Protein 5H0M (pdb70)

B-factor: mean 23.04, std 10.9, range [11.7, 63.94]

InterPro domains:
  IPR002711 HNH endonuclease [PF01844] (76-124)
  IPR003615 HNH nuclease [SM00507] (63-119)
  IPR003615 HNH nuclease [cd00085] (62-122)

Organism: NCBI:txid447909

Radius of gyration: 14.28 Å; Cα contacts (8 Å, |Δi|>4): 105; chains: 1; bounding box: 31×32×37 Å

Sequence (92 aa):
NDKEYDKHKRNQQARAFYHSREWERTRLAVLAKDNYLCQHCLKEKKITRAVIVDHITPLLVDWSKRLDMDNLQSLCQACHNRKTAEDKRRYG

Secondary structure (DSSP, 8-state):
--HHHHHHHHHHHHHHHTTSHHHHHHHHHHHHHTTTB-HHHHHTT---B--EEEESS-TTT-GGGTT-GGGEEEE-HHHHHHHHHHHHHHH-

Nearest PDB structures (foldseek):
  5h0o-assembly1_A  TM=1.003E+00  e=1.938E-17  Geobacillus virus E2

Solvent-accessible surface area: 6603 Å² total; per-residue (Å²): 150,99,163,109,108,50,90,96,101,116,56,79,79,7,164,61,10,116,160,27,183,57,17,116,140,18,86,88,42,0,3,61,118,8,113,74,45,0,29,36,5,76,152,84,198,113,129,45,157,7,96,66,9,27,6,70,28,31,8,97,73,43,82,81,87,69,56,58,77,130,7,4,25,0,0,10,138,74,6,55,104,93,13,53,48,47,22,126,185,155,105,97

Foldseek 3Di:
DPPVVVVVVLVVVVVVVCVDPLNVVLFVVLCVVVVQFAPVCVVVVHTDGFDGKAFQCHCSRDVVCSRPSVRITGHHPVVVVVSVVVVVVVPD

Structure (mmCIF, N/CA/C/O backbone):
data_5H0M
#
_entry.id   5H0M
#
_cell.length_a   66.264
_cell.length_b   66.264
_cell.length_c   51.484
_cell.angle_alpha   90.00
_cell.angle_beta   90.00
_cell.angle_gamma   90.00
#
_symmetry.space_group_name_H-M   'P 43 21 2'
#
loop_
_entity.id
_entity.type
_entity.pdbx_description
1 polymer 'HNH endonuclease'
2 non-polymer 'ZINC ION'
3 water water
#
loop_
_atom_site.group_PDB
_atom_site.id
_atom_site.type_symbol
_atom_site.label_atom_id
_atom_site.label_alt_id
_atom_site.label_comp_id
_atom_site.label_asym_id
_atom_site.label_entity_id
_atom_site.label_seq_id
_atom_site.pdbx_PDB_ins_code
_atom_site.Cartn_x
_atom_site.Cartn_y
_atom_site.Cartn_z
_atom_site.occupancy
_atom_site.B_iso_or_equiv
_atom_site.auth_seq_id
_atom_site.auth_comp_id
_atom_site.auth_asym_id
_atom_site.auth_atom_id
_atom_site.pdbx_PDB_model_num
ATOM 1 N N . ASN A 1 39 ? -28.891 -27.730 -20.624 1.00 37.91 39 ASN A N 1
ATOM 2 C CA . ASN A 1 39 ? -29.049 -26.595 -21.596 1.00 34.88 39 ASN A CA 1
ATOM 3 C C . ASN A 1 39 ? -27.716 -26.139 -22.156 1.00 38.65 39 ASN A C 1
ATOM 4 O O . ASN A 1 39 ? -26.652 -26.492 -21.630 1.00 45.72 39 ASN A O 1
ATOM 9 N N . ASP A 1 40 ? -27.787 -25.318 -23.204 1.00 43.41 40 ASP A N 1
ATOM 10 C CA . ASP A 1 40 ? -26.614 -24.628 -23.733 1.00 45.26 40 ASP A CA 1
ATOM 11 C C . ASP A 1 40 ? -25.993 -23.794 -22.616 1.00 45.43 40 ASP A C 1
ATOM 12 O O . ASP A 1 40 ? -26.698 -23.145 -21.834 1.00 41.24 40 ASP A O 1
ATOM 17 N N . LYS A 1 41 ? -24.671 -23.818 -22.554 1.00 41.52 41 LYS A N 1
ATOM 18 C CA . LYS A 1 41 ? -23.930 -23.170 -21.485 1.00 39.63 41 LYS A CA 1
ATOM 19 C C . LYS A 1 41 ? -24.151 -21.666 -21.448 1.00 37.19 41 LYS A C 1
ATOM 20 O O . LYS A 1 41 ? -24.320 -21.082 -20.378 1.00 33.66 41 LYS A O 1
ATOM 26 N N . GLU A 1 42 ? -24.154 -21.0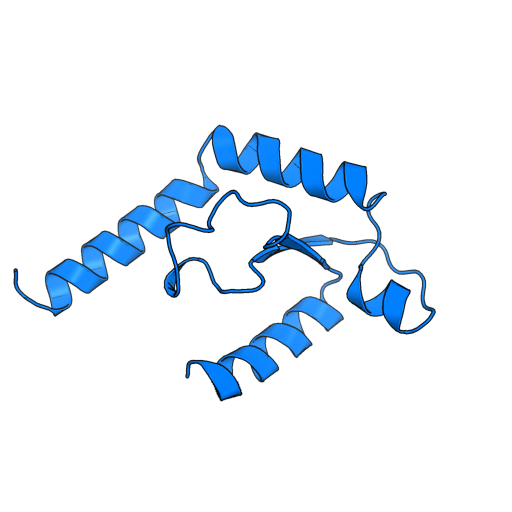38 -22.614 1.00 30.06 42 GLU A N 1
ATOM 27 C CA . GLU A 1 42 ? -24.304 -19.596 -22.681 1.00 30.47 42 GLU A CA 1
ATOM 28 C C . GLU A 1 42 ? -25.717 -19.191 -22.272 1.00 25.45 42 GLU A C 1
ATOM 29 O O . GLU A 1 42 ? -25.914 -18.100 -21.734 1.00 26.60 42 GLU A O 1
ATOM 35 N N . TYR A 1 43 ? -26.686 -20.067 -22.528 1.00 23.99 43 TYR A N 1
ATOM 36 C CA . TYR A 1 43 ? -28.065 -19.833 -22.110 1.00 23.97 43 TYR A CA 1
ATOM 37 C C . TYR A 1 43 ? -28.171 -19.910 -20.586 1.00 25.33 43 TYR A C 1
ATOM 38 O O . TYR A 1 43 ? -28.815 -19.067 -19.961 1.00 22.63 43 TYR A O 1
ATOM 47 N N . ASP A 1 44 ? -27.531 -20.911 -19.987 1.00 26.86 44 ASP A N 1
ATOM 48 C CA . ASP A 1 44 ? -27.501 -21.005 -18.527 1.00 26.67 44 ASP A CA 1
ATOM 49 C C . ASP A 1 44 ? -26.914 -19.750 -17.898 1.00 23.80 44 ASP A C 1
ATOM 50 O O . ASP A 1 44 ? -27.438 -19.255 -16.903 1.00 23.64 44 ASP A O 1
ATOM 55 N N . LYS A 1 45 ? -25.837 -19.238 -18.481 1.00 22.89 45 LYS A N 1
ATOM 56 C CA . LYS A 1 45 ? -25.205 -17.999 -18.037 1.00 24.07 45 LYS A CA 1
ATOM 57 C C . LYS A 1 45 ? -26.164 -16.813 -18.153 1.00 23.81 45 LYS A C 1
ATOM 58 O O . LYS A 1 45 ? -26.247 -15.978 -17.260 1.00 23.50 45 LYS A O 1
ATOM 64 N N . HIS A 1 46 ? -26.880 -16.747 -19.271 1.00 22.08 46 HIS A N 1
ATOM 65 C CA . HIS A 1 46 ? -27.898 -15.729 -19.483 1.00 21.24 46 HIS A CA 1
ATOM 66 C C . HIS A 1 46 ? -28.976 -15.760 -18.409 1.00 18.81 46 HIS A C 1
ATOM 67 O O . HIS A 1 46 ? -29.340 -14.721 -17.845 1.00 20.31 46 HIS A O 1
ATOM 74 N N . LYS A 1 47 ? -29.491 -16.949 -18.127 1.00 20.05 47 LYS A N 1
ATOM 75 C CA . LYS A 1 47 ? -30.558 -17.101 -17.148 1.00 21.33 47 LYS A CA 1
ATOM 76 C C . LYS A 1 47 ? -30.061 -16.727 -15.752 1.00 20.48 47 LYS A C 1
ATOM 77 O O . LYS A 1 47 ? -30.783 -16.096 -15.004 1.00 21.01 47 LYS A O 1
ATOM 83 N N . ARG A 1 48 ? -28.832 -17.099 -15.422 1.00 21.49 48 ARG A N 1
ATOM 84 C CA . ARG A 1 48 ? -28.232 -16.723 -14.118 1.00 22.10 48 ARG A CA 1
ATOM 85 C C . ARG A 1 48 ? -28.141 -15.217 -13.992 1.00 21.75 48 ARG A C 1
ATOM 86 O O . ARG A 1 48 ? -28.445 -14.644 -12.949 1.00 21.41 48 ARG A O 1
ATOM 94 N N . ASN A 1 49 ? -27.704 -14.570 -15.063 1.00 19.87 49 ASN A N 1
ATOM 95 C CA . ASN A 1 49 ? -27.564 -13.129 -15.048 1.00 20.00 49 ASN A CA 1
ATOM 96 C C . ASN A 1 49 ? -28.912 -12.412 -14.999 1.00 19.93 49 ASN A C 1
ATOM 97 O O . ASN A 1 49 ? -29.079 -11.430 -14.286 1.00 19.98 49 ASN A O 1
ATOM 102 N N . GLN A 1 50 ? -29.901 -12.946 -15.699 1.00 19.55 50 GLN A N 1
ATOM 103 C CA . GLN A 1 50 ? -31.237 -12.374 -15.610 1.00 18.94 50 GLN A CA 1
ATOM 104 C C . GLN A 1 50 ? -31.833 -12.504 -14.209 1.00 17.55 50 GLN A C 1
ATOM 105 O O . GLN A 1 50 ? -32.499 -11.582 -13.708 1.00 18.61 50 GLN A O 1
ATOM 111 N N . GLN A 1 51 ? -31.592 -13.651 -13.582 1.00 19.27 51 GLN A N 1
ATOM 112 C CA . GLN A 1 51 ? -32.048 -13.929 -12.225 1.00 18.39 51 GLN A CA 1
ATOM 113 C C . GLN A 1 51 ? -31.385 -12.959 -11.234 1.00 17.75 51 GLN A C 1
ATOM 114 O O . GLN A 1 51 ? -32.045 -12.429 -10.341 1.00 17.01 51 GLN A O 1
ATOM 120 N N . ALA A 1 52 ? -30.093 -12.726 -11.410 1.00 16.31 52 ALA A N 1
ATOM 121 C CA . ALA A 1 52 ? -29.367 -11.810 -10.534 1.00 17.13 52 ALA A CA 1
ATOM 122 C C . ALA A 1 52 ? -29.859 -10.380 -10.707 1.00 17.67 52 ALA A C 1
ATOM 123 O O . ALA A 1 52 ? -30.076 -9.663 -9.726 1.00 17.44 52 ALA A O 1
ATOM 125 N N . ARG A 1 53 ? -30.083 -9.950 -11.947 1.00 17.80 53 ARG A N 1
ATOM 126 C CA . ARG A 1 53 ? -30.629 -8.624 -12.193 1.00 18.84 53 ARG A CA 1
ATOM 127 C C . ARG A 1 53 ? -31.955 -8.434 -11.477 1.00 18.26 53 ARG A C 1
ATOM 128 O O . ARG A 1 53 ? -32.167 -7.424 -10.801 1.00 20.89 53 ARG A O 1
ATOM 136 N N . ALA A 1 54 ? -32.838 -9.421 -11.603 1.00 17.29 54 ALA A N 1
ATOM 137 C CA . ALA A 1 54 ? -34.162 -9.362 -11.004 1.00 17.82 54 ALA A CA 1
ATOM 138 C C . ALA A 1 54 ? -34.093 -9.344 -9.487 1.00 17.92 54 ALA A C 1
ATOM 139 O O . ALA A 1 54 ? -34.914 -8.705 -8.821 1.00 18.91 54 ALA A O 1
ATOM 141 N N . PHE A 1 55 ? -33.096 -10.025 -8.936 1.00 16.18 55 PHE A N 1
ATOM 142 C CA . PHE A 1 55 ? -32.952 -10.107 -7.486 1.00 15.02 55 PHE A CA 1
ATOM 143 C C . PHE A 1 55 ? -32.863 -8.730 -6.825 1.00 13.84 55 PHE A C 1
ATOM 144 O O . PHE A 1 55 ? -33.474 -8.472 -5.786 1.00 14.48 55 PHE A O 1
ATOM 152 N N . TYR A 1 56 ? -32.112 -7.834 -7.431 1.00 13.13 56 TYR A N 1
ATOM 153 C CA . TYR A 1 56 ? -31.900 -6.523 -6.818 1.00 13.84 56 TYR A CA 1
ATOM 154 C C . TYR A 1 56 ? -33.151 -5.662 -6.814 1.00 15.16 56 TYR A C 1
ATOM 155 O O . TYR A 1 56 ? -33.221 -4.696 -6.052 1.00 16.60 56 TYR A O 1
ATOM 164 N N . HIS A 1 57 ? -34.135 -6.037 -7.637 1.00 15.34 57 HIS A N 1
ATOM 165 C CA . HIS A 1 57 ? -35.446 -5.385 -7.635 1.00 17.28 57 HIS A CA 1
ATOM 166 C C . HIS A 1 57 ? -36.427 -6.020 -6.674 1.00 17.27 57 HIS A C 1
ATOM 167 O O . HIS A 1 57 ? -37.526 -5.498 -6.499 1.00 19.60 57 HIS A O 1
ATOM 174 N N . SER A 1 58 ? -36.057 -7.139 -6.063 1.00 16.19 58 SER A N 1
ATOM 175 C CA . SER A 1 58 ? -37.002 -7.945 -5.314 1.00 16.09 58 SER A CA 1
ATOM 176 C C . SER A 1 58 ? -37.352 -7.343 -3.969 1.00 16.28 58 SER A C 1
ATOM 177 O O . SER A 1 58 ? -36.536 -6.672 -3.333 1.00 16.24 58 SER A O 1
ATOM 180 N N . ARG A 1 59 ? -38.568 -7.639 -3.516 1.00 17.80 59 ARG A N 1
ATOM 181 C CA . ARG A 1 59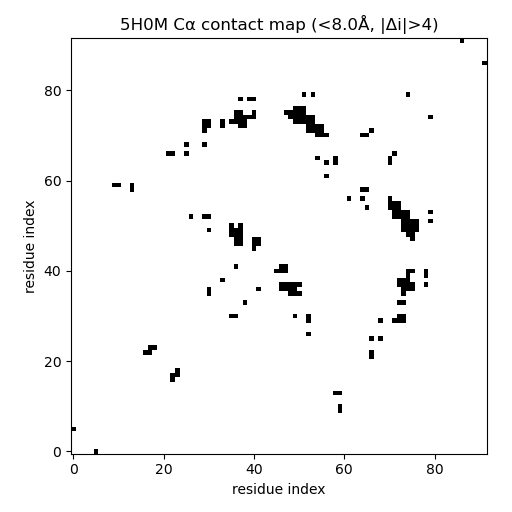 ? -39.014 -7.250 -2.183 1.00 17.43 59 ARG A CA 1
ATOM 182 C C . ARG A 1 59 ? -38.100 -7.842 -1.097 1.00 15.77 59 ARG A C 1
ATOM 183 O O . ARG A 1 59 ? -37.811 -7.184 -0.110 1.00 16.69 59 ARG A O 1
ATOM 191 N N . GLU A 1 60 ? -37.639 -9.070 -1.306 1.00 16.74 60 GLU A N 1
ATOM 192 C CA . GLU A 1 60 ? -36.825 -9.761 -0.308 1.00 16.14 60 GLU A CA 1
ATOM 193 C C . GLU A 1 60 ? -35.474 -9.060 -0.170 1.00 14.90 60 GLU A C 1
ATOM 194 O O . GLU A 1 60 ? -35.009 -8.830 0.939 1.00 14.27 60 GLU A O 1
ATOM 200 N N . TRP A 1 61 ? -34.858 -8.694 -1.293 1.00 14.33 61 TRP A N 1
ATOM 201 C CA . TRP A 1 61 ? -33.606 -7.940 -1.226 1.00 14.88 61 TRP A CA 1
ATOM 202 C C . TRP A 1 61 ? -33.830 -6.589 -0.579 1.00 14.81 61 TRP A C 1
ATOM 203 O O . TRP A 1 61 ? -33.036 -6.166 0.260 1.00 14.82 61 TRP A O 1
ATOM 214 N N . GLU A 1 62 ? -34.895 -5.885 -0.968 1.00 15.00 62 GLU A N 1
ATOM 215 C CA . GLU A 1 62 ? -35.082 -4.529 -0.444 1.00 16.18 62 GLU A CA 1
ATOM 216 C C . GLU A 1 62 ? -35.143 -4.561 1.089 1.00 15.49 62 GLU A C 1
ATOM 217 O O . GLU A 1 62 ? -34.515 -3.742 1.775 1.00 16.64 62 GLU A O 1
ATOM 223 N N . ARG A 1 63 ? -35.874 -5.535 1.623 1.00 14.89 63 ARG A N 1
ATOM 224 C CA . ARG A 1 63 ? -36.043 -5.687 3.050 1.00 15.99 63 ARG A CA 1
ATOM 225 C C . ARG A 1 63 ? -34.748 -6.142 3.732 1.00 15.35 63 ARG A C 1
ATOM 226 O O . ARG A 1 63 ? -34.379 -5.648 4.783 1.00 16.50 63 ARG A O 1
ATOM 234 N N . THR A 1 64 ? -34.051 -7.098 3.132 1.00 14.45 64 THR A N 1
ATOM 235 C CA . THR A 1 64 ? -32.867 -7.666 3.744 1.00 14.35 64 THR A CA 1
ATOM 236 C C . THR A 1 64 ? -31.727 -6.649 3.762 1.00 14.26 64 THR A C 1
ATOM 237 O O . THR A 1 64 ? -31.007 -6.540 4.740 1.00 14.44 64 THR A O 1
ATOM 241 N N . ARG A 1 65 ? -31.580 -5.901 2.683 1.00 14.48 65 ARG A N 1
ATOM 242 C CA . ARG A 1 65 ? -30.621 -4.806 2.629 1.00 14.94 65 ARG A CA 1
ATOM 243 C C . ARG A 1 65 ? -30.799 -3.872 3.827 1.00 14.25 65 ARG A C 1
ATOM 244 O O . ARG A 1 65 ? -29.833 -3.488 4.490 1.00 13.70 65 ARG A O 1
ATOM 252 N N . LEU A 1 66 ? -32.045 -3.491 4.091 1.00 14.61 66 LEU A N 1
ATOM 253 C CA . LEU A 1 66 ? -32.345 -2.602 5.192 1.00 14.83 66 LEU A CA 1
A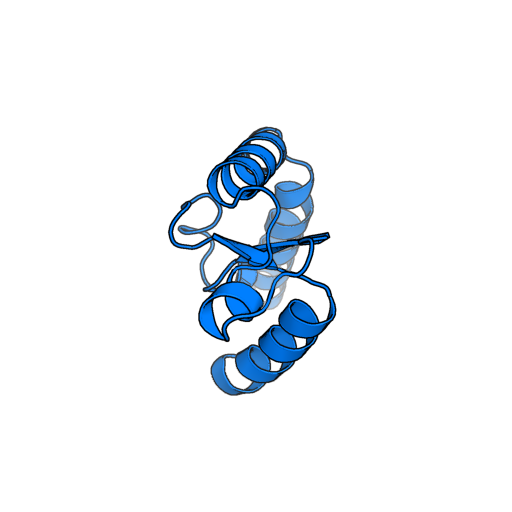TOM 254 C C . LEU A 1 66 ? -32.026 -3.255 6.529 1.00 14.27 66 LEU A C 1
ATOM 255 O O . LEU A 1 66 ? -31.523 -2.601 7.431 1.00 15.73 66 LEU A O 1
ATOM 260 N N . ALA A 1 67 ? -32.310 -4.544 6.654 1.00 13.49 67 ALA A N 1
ATOM 261 C CA . ALA A 1 67 ? -32.032 -5.274 7.881 1.00 14.18 67 ALA A CA 1
ATOM 262 C C . ALA A 1 67 ? -30.526 -5.297 8.169 1.00 14.48 67 ALA A C 1
ATOM 263 O O . ALA A 1 67 ? -30.097 -5.161 9.307 1.00 14.61 67 ALA A O 1
ATOM 265 N N . VAL A 1 68 ? -29.724 -5.489 7.120 1.00 13.49 68 VAL A N 1
ATOM 266 C CA . VAL A 1 68 ? -28.269 -5.519 7.283 1.00 13.13 68 VAL A CA 1
ATOM 267 C C . VAL A 1 68 ? -27.728 -4.143 7.670 1.00 12.91 68 VAL A C 1
ATOM 268 O O . VAL A 1 68 ? -26.918 -4.012 8.588 1.00 13.13 68 VAL A O 1
ATOM 272 N N . LEU A 1 69 ? -28.170 -3.105 6.975 1.00 12.96 69 LEU A N 1
ATOM 273 C CA . LEU A 1 69 ? -27.717 -1.753 7.310 1.00 13.61 69 LEU A CA 1
ATOM 274 C C . LEU A 1 69 ? -28.082 -1.414 8.745 1.00 13.64 69 LEU A C 1
ATOM 275 O O . LEU A 1 69 ? -27.281 -0.843 9.477 1.00 14.21 69 LEU A O 1
ATOM 280 N N . ALA A 1 70 ? -29.287 -1.778 9.144 1.00 14.63 70 ALA A N 1
ATOM 281 C CA . ALA A 1 70 ? -29.723 -1.481 10.502 1.00 16.19 70 ALA A CA 1
ATOM 282 C C . ALA A 1 70 ? -28.882 -2.218 11.536 1.00 16.11 70 ALA A C 1
ATOM 283 O O . ALA A 1 70 ? -28.431 -1.609 12.525 1.00 17.68 70 ALA A O 1
ATOM 285 N N . LYS A 1 71 ? -28.650 -3.508 11.305 1.00 15.70 71 LYS A N 1
ATOM 286 C CA . LYS A 1 71 ? -27.794 -4.350 12.176 1.00 18.0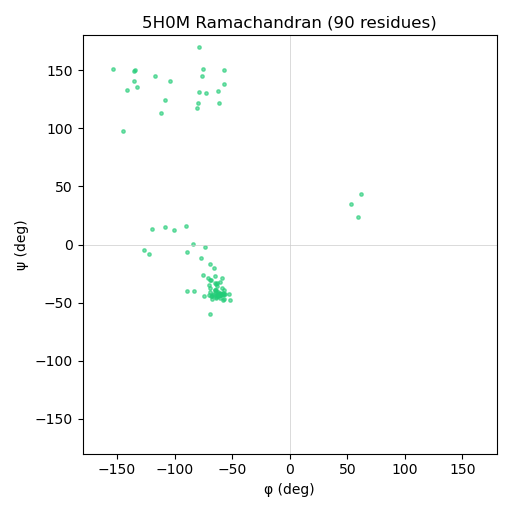5 71 LYS A CA 1
ATOM 287 C C . LYS A 1 71 ? -26.402 -3.760 12.296 1.00 17.54 71 LYS A C 1
ATOM 288 O O . LYS A 1 71 ? -25.804 -3.770 13.368 1.00 19.23 71 LYS A O 1
ATOM 294 N N . ASP A 1 72 ? -25.902 -3.241 11.182 1.00 15.90 72 ASP A N 1
ATOM 295 C CA . ASP A 1 72 ? -24.572 -2.650 11.095 1.00 15.66 72 ASP A CA 1
ATOM 296 C C . ASP A 1 72 ? -24.524 -1.183 11.550 1.00 16.35 72 ASP A C 1
ATOM 297 O O . ASP A 1 72 ? -23.474 -0.534 11.478 1.00 16.82 72 ASP A O 1
ATOM 302 N N . ASN A 1 73 ? -25.663 -0.637 11.972 1.00 16.60 73 ASN A N 1
ATOM 303 C CA . ASN A 1 73 ? -25.762 0.771 12.352 1.00 18.49 73 ASN A CA 1
ATOM 304 C C . ASN A 1 73 ? -25.239 1.708 11.267 1.00 17.03 73 ASN A C 1
ATOM 305 O O . ASN A 1 73 ? -24.667 2.748 11.548 1.00 19.19 73 ASN A O 1
ATOM 310 N N . TYR A 1 74 ? -25.451 1.319 10.015 1.00 15.51 74 TYR A N 1
ATOM 311 C CA . TYR A 1 74 ? -25.077 2.104 8.849 1.00 15.58 74 TYR A CA 1
ATOM 312 C C . TYR A 1 74 ? -23.581 2.397 8.791 1.00 15.59 74 TYR A C 1
ATOM 313 O O . TYR A 1 74 ? -23.165 3.351 8.150 1.00 16.72 74 TYR A O 1
ATOM 322 N N . LEU A 1 75 ? -22.777 1.574 9.449 1.00 14.99 75 LEU A N 1
ATOM 323 C CA . LEU A 1 75 ? -21.323 1.713 9.405 1.00 15.24 75 LEU A CA 1
ATOM 324 C C . LEU A 1 75 ? -20.657 0.678 8.517 1.00 15.20 75 LEU A C 1
ATOM 325 O O . LEU A 1 75 ? -21.031 -0.491 8.524 1.00 14.01 75 LEU A O 1
ATOM 330 N N . CYS A 1 76 ? -19.636 1.106 7.791 1.00 14.30 76 CYS A N 1
ATOM 331 C CA . CYS A 1 76 ? -18.825 0.193 7.000 1.00 12.86 76 CYS A CA 1
ATOM 332 C C . CYS A 1 76 ? -18.148 -0.814 7.907 1.00 13.61 76 CYS A C 1
ATOM 333 O O . CYS A 1 76 ? -17.405 -0.443 8.803 1.00 15.08 76 CYS A O 1
ATOM 336 N N . GLN A 1 77 ? -18.406 -2.097 7.678 1.00 12.73 77 GLN A N 1
ATOM 337 C CA . GLN A 1 77 ? -17.881 -3.155 8.553 1.00 13.74 77 GLN A CA 1
ATOM 338 C C . GLN A 1 77 ? -16.410 -3.437 8.343 1.00 14.67 77 GLN A C 1
ATOM 339 O O . GLN A 1 77 ? -15.742 -3.896 9.259 1.00 15.85 77 GLN A O 1
ATOM 345 N N . HIS A 1 78 ? -15.886 -3.162 7.158 1.00 14.68 78 HIS A N 1
ATOM 346 C CA . HIS A 1 78 ? -14.451 -3.325 6.939 1.00 14.56 78 HIS A CA 1
ATOM 347 C C . HIS A 1 78 ? -13.684 -2.209 7.610 1.00 15.35 78 HIS A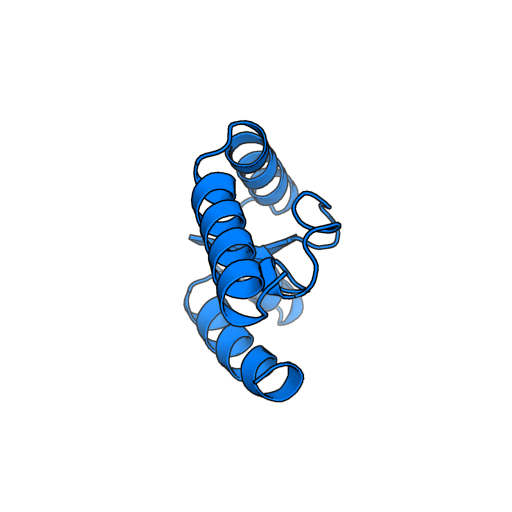 C 1
ATOM 348 O O . HIS A 1 78 ? -12.701 -2.471 8.289 1.00 16.74 78 HIS A O 1
ATOM 355 N N . CYS A 1 79 ? -14.154 -0.979 7.463 1.00 14.81 79 CYS A N 1
ATOM 356 C CA . CYS A 1 79 ? -13.554 0.139 8.180 1.00 15.83 79 CYS A CA 1
ATOM 357 C C . CYS A 1 79 ? -13.609 -0.095 9.684 1.00 16.96 79 CYS A C 1
ATOM 358 O O . CYS A 1 79 ? -12.621 0.136 10.382 1.00 17.93 79 CYS A O 1
ATOM 361 N N . LEU A 1 80 ? -14.733 -0.592 10.184 1.00 16.56 80 LEU A N 1
ATOM 362 C CA . LEU A 1 80 ? -14.859 -0.813 11.627 1.00 18.72 80 LEU A 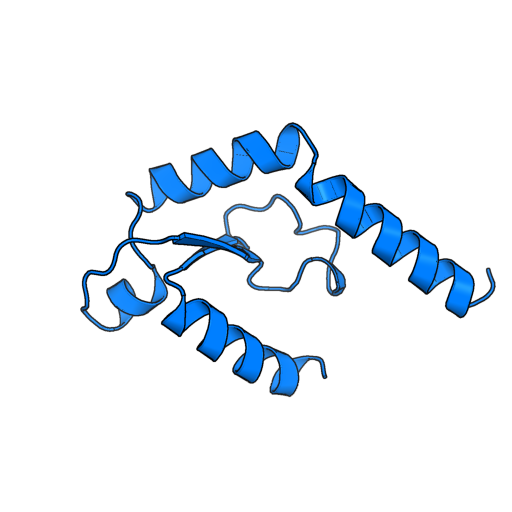CA 1
ATOM 363 C C . LEU A 1 80 ? -13.804 -1.807 12.129 1.00 19.69 80 LEU A C 1
ATOM 364 O O . LEU A 1 80 ? -13.188 -1.604 13.188 1.00 21.48 80 LEU A O 1
ATOM 369 N N . LYS A 1 81 ? -13.577 -2.868 11.374 1.00 19.49 81 LYS A N 1
ATOM 370 C CA . LYS A 1 81 ? -12.554 -3.849 11.736 1.00 21.35 81 LYS A CA 1
ATOM 371 C C . LYS A 1 81 ? -11.156 -3.290 11.703 1.00 21.79 81 LYS A C 1
ATOM 372 O O . LYS A 1 81 ? -10.298 -3.745 12.462 1.00 23.78 81 LYS A O 1
ATOM 378 N N . GLU A 1 82 ? -10.952 -2.277 10.871 1.00 19.77 82 GLU A N 1
ATOM 379 C CA . GLU A 1 82 ? -9.700 -1.522 10.795 1.00 21.15 82 GLU A CA 1
ATOM 380 C C . GLU A 1 82 ? -9.686 -0.315 11.729 1.00 20.47 82 GLU A C 1
ATOM 381 O O . GLU A 1 82 ? -8.858 0.579 11.578 1.00 22.29 82 GLU A O 1
ATOM 387 N N . LYS A 1 83 ? -10.610 -0.278 12.687 1.00 19.63 83 LYS A N 1
ATOM 388 C CA . LYS A 1 83 ? -10.677 0.793 13.685 1.00 20.89 83 LYS A CA 1
ATOM 389 C C . LYS A 1 83 ? -10.929 2.185 13.097 1.00 21.02 83 LYS A C 1
ATOM 390 O O . LYS A 1 83 ? -10.330 3.182 13.501 1.00 21.82 83 LYS A O 1
ATOM 396 N N . LYS A 1 84 ? -11.863 2.244 12.152 1.00 19.13 84 LYS A N 1
ATOM 397 C CA . LYS A 1 84 ? -12.255 3.465 11.484 1.00 19.60 84 LYS A CA 1
ATOM 398 C C . LYS A 1 84 ? -13.769 3.541 11.420 1.00 18.18 84 LYS A C 1
ATOM 399 O O . LYS A 1 84 ? -14.450 2.507 11.352 1.00 18.71 84 LYS A O 1
ATOM 405 N N . ILE A 1 85 ? -14.279 4.761 11.430 1.00 17.55 85 ILE A N 1
ATOM 406 C CA . ILE A 1 85 ? -15.707 5.043 11.368 1.00 18.63 85 ILE A CA 1
ATOM 407 C C . ILE A 1 85 ? -16.052 5.694 10.038 1.00 19.81 85 ILE A C 1
ATOM 408 O O . ILE A 1 85 ? -15.654 6.829 9.765 1.00 20.61 85 ILE A O 1
ATOM 413 N N . THR A 1 86 ? -16.810 4.965 9.212 1.00 17.38 86 THR A N 1
ATOM 414 C CA . THR A 1 86 ? -17.202 5.429 7.892 1.00 17.71 86 THR A CA 1
ATOM 415 C C . THR A 1 86 ? -18.629 5.014 7.610 1.00 16.96 86 THR A C 1
ATOM 416 O O . THR A 1 86 ? -18.991 3.852 7.820 1.00 17.78 86 THR A O 1
ATOM 420 N N . ARG A 1 87 ? -19.434 5.944 7.127 1.00 16.36 87 ARG A N 1
ATOM 421 C CA . ARG A 1 87 ? -20.803 5.638 6.737 1.00 16.70 87 ARG A CA 1
ATOM 422 C C . ARG A 1 87 ? -20.821 4.624 5.587 1.00 15.83 87 ARG A C 1
ATOM 423 O O . ARG A 1 87 ? -20.117 4.787 4.599 1.00 17.30 87 ARG A O 1
ATOM 431 N N . ALA A 1 88 ? -21.639 3.587 5.718 1.00 14.83 88 ALA A N 1
ATOM 432 C CA . ALA A 1 88 ? -21.852 2.639 4.628 1.00 14.59 88 ALA A CA 1
ATOM 433 C C . ALA A 1 88 ? -22.755 3.224 3.562 1.00 16.16 88 ALA A C 1
ATOM 434 O O . ALA A 1 88 ? -23.705 3.936 3.877 1.00 17.85 88 ALA A O 1
ATOM 436 N N . VAL A 1 89 ? -22.479 2.868 2.312 1.00 15.38 89 VAL A N 1
ATOM 437 C CA . VAL A 1 89 ? -23.272 3.304 1.160 1.00 15.63 89 VAL A CA 1
ATOM 438 C C . VAL A 1 89 ? -23.852 2.157 0.340 1.00 15.54 89 VAL A C 1
ATOM 439 O O . VAL A 1 89 ? -24.674 2.391 -0.549 1.00 15.44 89 VAL A O 1
ATOM 443 N N . ILE A 1 90 ? -23.450 0.925 0.649 1.00 14.69 90 ILE A N 1
ATOM 444 C CA . ILE A 1 90 ? -23.876 -0.228 -0.141 1.00 14.84 90 ILE A CA 1
ATOM 445 C C . ILE A 1 90 ? -23.839 -1.459 0.750 1.00 13.94 90 ILE A C 1
ATOM 446 O O . ILE A 1 90 ? -23.069 -1.501 1.699 1.00 15.01 90 ILE A O 1
ATOM 451 N N . VAL A 1 91 ? -24.698 -2.430 0.462 1.00 12.69 91 VAL A N 1
ATOM 452 C CA . VAL A 1 91 ? -24.627 -3.740 1.099 1.00 12.85 91 VAL A CA 1
ATOM 453 C C . VAL A 1 91 ? -24.141 -4.720 0.043 1.00 13.38 91 VAL A C 1
ATOM 454 O O . VAL A 1 91 ? -24.760 -4.822 -1.027 1.00 15.06 91 VAL A O 1
ATOM 458 N N . ASP A 1 92 ? -23.053 -5.426 0.350 1.00 12.81 92 ASP A N 1
ATOM 459 C CA . ASP A 1 92 ? -22.417 -6.357 -0.604 1.00 14.72 92 ASP A CA 1
ATOM 460 C C . ASP A 1 92 ? -22.457 -7.796 -0.095 1.00 13.80 92 ASP A C 1
ATOM 461 O O . ASP A 1 92 ? -22.321 -8.057 1.106 1.00 14.10 92 ASP A O 1
ATOM 466 N N . HIS A 1 93 ? -22.621 -8.714 -1.043 1.00 12.86 93 HIS A N 1
ATOM 467 C CA . HIS A 1 93 ? -22.486 -10.148 -0.798 1.00 12.65 93 HIS A CA 1
ATOM 468 C C . HIS A 1 93 ? -21.034 -10.519 -0.610 1.00 13.27 93 HIS A C 1
ATOM 469 O O . HIS A 1 93 ? -20.191 -10.159 -1.441 1.00 15.18 93 HIS A O 1
ATOM 476 N N . ILE A 1 94 ? -20.739 -11.260 0.447 1.00 12.45 94 ILE A N 1
ATOM 477 C CA . ILE A 1 94 ? -19.345 -11.678 0.700 1.00 12.88 94 ILE A CA 1
ATOM 478 C C . ILE A 1 94 ? -18.924 -12.686 -0.365 1.00 12.94 94 ILE A C 1
ATOM 479 O O . ILE A 1 94 ? -17.990 -12.439 -1.135 1.00 14.64 94 ILE A O 1
ATOM 484 N N . THR A 1 95 ? -19.636 -13.807 -0.436 1.00 12.65 95 THR A N 1
ATOM 485 C CA . THR A 1 95 ? -19.602 -14.672 -1.615 1.00 13.10 95 THR A CA 1
ATOM 486 C C . THR A 1 95 ? -20.537 -14.032 -2.631 1.00 13.51 95 THR A C 1
ATOM 487 O O . THR A 1 95 ? -21.728 -13.878 -2.354 1.00 13.86 95 THR A O 1
ATOM 491 N N . PRO A 1 96 ? -20.010 -13.623 -3.784 1.00 14.28 96 PRO A N 1
ATOM 492 C CA . PRO A 1 96 ? -20.849 -12.857 -4.706 1.00 14.69 96 PRO A CA 1
ATOM 493 C C . PRO A 1 96 ? -22.125 -13.583 -5.114 1.00 14.24 96 PRO A C 1
ATOM 494 O O . PRO A 1 96 ? -22.179 -14.813 -5.177 1.00 14.50 96 PRO A O 1
ATOM 498 N N . LEU A 1 97 ? -23.158 -12.797 -5.401 1.00 14.40 97 LEU A N 1
ATOM 499 C CA . LEU A 1 97 ? -24.432 -13.326 -5.820 1.00 14.23 97 LEU A CA 1
ATOM 500 C C . LEU A 1 97 ? -24.329 -14.292 -6.996 1.00 15.50 97 LEU A C 1
ATOM 501 O O . LEU A 1 97 ? -24.986 -15.334 -7.003 1.00 17.12 97 LEU A O 1
ATOM 506 N N . LEU A 1 98 ? -23.504 -13.943 -7.973 1.00 15.13 98 LEU A N 1
ATOM 507 C CA . LEU A 1 98 ? -23.349 -14.749 -9.182 1.00 16.46 98 LEU A CA 1
ATOM 508 C C . LEU A 1 98 ? -22.481 -15.975 -8.959 1.00 18.38 98 LEU A C 1
ATOM 509 O O . LEU A 1 98 ? -22.414 -16.851 -9.819 1.00 21.94 98 LEU A O 1
ATOM 514 N N . VAL A 1 99 ? -21.803 -16.025 -7.815 1.00 15.96 99 VAL A N 1
ATOM 515 C CA . VAL A 1 99 ? -20.986 -17.188 -7.444 1.00 17.15 99 VAL A CA 1
ATOM 516 C C . VAL A 1 99 ? -21.805 -18.231 -6.677 1.00 16.52 99 VAL A C 1
ATOM 517 O O . VAL A 1 99 ? -21.641 -19.438 -6.882 1.00 19.72 99 VAL A O 1
ATOM 521 N N . ASP A 1 100 ? -22.681 -17.788 -5.775 1.00 15.02 100 ASP A N 1
ATOM 522 C CA . ASP A 1 100 ? -23.531 -18.712 -5.023 1.00 16.17 100 ASP A CA 1
ATOM 523 C C . ASP A 1 100 ? -24.917 -18.112 -4.769 1.00 15.89 100 ASP A C 1
ATOM 524 O O . ASP A 1 100 ? -25.142 -17.367 -3.816 1.00 16.78 100 ASP A O 1
ATOM 529 N N . TRP A 1 101 ? -25.856 -18.493 -5.627 1.00 16.34 101 TRP A N 1
ATOM 530 C CA . TRP A 1 101 ? -27.228 -17.999 -5.550 1.00 15.60 101 TRP A CA 1
ATOM 531 C C . TRP A 1 101 ? -27.899 -18.352 -4.221 1.00 15.86 101 TRP A C 1
ATOM 532 O O . TRP A 1 101 ? -28.722 -17.592 -3.710 1.00 15.52 101 TRP A O 1
ATOM 543 N N . SER A 1 102 ? -27.541 -19.490 -3.637 1.00 15.97 102 SER A N 1
ATOM 544 C CA . SER A 1 102 ? -28.198 -19.955 -2.433 1.00 16.79 102 SER A CA 1
ATOM 545 C C . SER A 1 102 ? -27.970 -19.067 -1.221 1.00 15.73 102 SER A C 1
ATOM 546 O O . SER A 1 102 ? -28.757 -19.097 -0.281 1.00 19.00 102 SER A O 1
ATOM 549 N N . LYS A 1 103 ? -26.909 -18.253 -1.264 1.00 15.08 103 LYS A N 1
ATOM 550 C CA . LYS A 1 103 ? -26.534 -17.400 -0.129 1.00 14.66 103 LYS A CA 1
ATOM 551 C C . LYS A 1 103 ? -26.999 -15.950 -0.322 1.00 14.01 103 LYS A C 1
ATOM 552 O O . LYS A 1 103 ? -26.602 -15.069 0.420 1.00 13.72 103 LYS A O 1
ATOM 558 N N . ARG A 1 104 ? -27.861 -15.731 -1.303 1.00 13.59 104 ARG A N 1
ATOM 559 C CA . ARG A 1 104 ? -28.283 -14.391 -1.711 1.00 14.09 104 ARG A CA 1
ATOM 560 C C . ARG A 1 104 ? -28.942 -13.539 -0.627 1.00 13.09 104 ARG A C 1
ATOM 561 O O . ARG A 1 104 ? -28.854 -12.312 -0.678 1.00 12.72 104 ARG A O 1
ATOM 569 N N . LEU A 1 105 ? -29.610 -14.171 0.341 1.00 13.08 105 LEU A N 1
ATOM 570 C CA . LEU A 1 105 ? -30.325 -13.450 1.390 1.00 14.14 105 LEU A CA 1
ATOM 571 C C . LEU A 1 105 ? -29.799 -13.779 2.793 1.00 15.08 105 LEU A C 1
ATOM 572 O O . LEU A 1 105 ? -30.398 -13.410 3.796 1.00 17.49 105 LEU A O 1
ATOM 577 N N . ASP A 1 106 ? -28.640 -14.430 2.872 1.00 14.20 106 ASP A N 1
ATOM 578 C CA . ASP A 1 106 ? -28.080 -14.810 4.165 1.00 14.33 106 ASP A CA 1
ATOM 579 C C . ASP A 1 106 ? -27.389 -13.636 4.821 1.00 14.26 106 ASP A C 1
ATOM 580 O O . ASP A 1 106 ? -26.455 -13.073 4.249 1.00 13.84 106 ASP A O 1
ATOM 585 N N . MET A 1 107 ? -27.814 -13.259 6.024 1.00 15.45 107 MET A N 1
ATOM 586 C CA . MET A 1 107 ? -27.236 -12.074 6.650 1.00 15.70 107 MET A CA 1
ATOM 587 C C . MET A 1 107 ? -25.750 -12.233 6.934 1.00 15.34 107 MET A C 1
ATOM 588 O O . MET A 1 107 ? -25.005 -11.267 6.814 1.00 16.15 107 MET A O 1
ATOM 593 N N . ASP A 1 108 ? -25.311 -13.449 7.242 1.00 15.61 108 ASP A N 1
ATOM 594 C CA . ASP A 1 108 ? -23.886 -13.696 7.436 1.00 15.54 108 ASP A CA 1
ATOM 595 C C . ASP A 1 108 ? -23.082 -13.699 6.143 1.00 15.06 108 ASP A C 1
ATOM 596 O O . ASP A 1 108 ? -21.868 -13.852 6.186 1.00 16.72 108 ASP A O 1
ATOM 601 N N . ASN A 1 109 ? -23.757 -13.530 5.008 1.00 12.12 109 ASN A N 1
ATOM 602 C CA . ASN A 1 109 ? -23.109 -13.365 3.715 1.00 11.95 109 ASN A CA 1
ATOM 603 C C . ASN A 1 109 ? -23.247 -11.933 3.217 1.00 11.70 109 ASN A C 1
ATOM 604 O O . ASN A 1 109 ? -23.011 -11.678 2.044 1.00 12.96 109 ASN A O 1
ATOM 609 N N . LEU A 1 110 ? -23.619 -11.000 4.098 1.00 11.98 110 LEU A N 1
ATOM 610 C CA . LEU A 1 110 ? -23.862 -9.611 3.671 1.00 12.86 110 LEU A CA 1
ATOM 611 C C . LEU A 1 110 ? -23.171 -8.620 4.600 1.00 13.13 110 LEU A C 1
ATOM 612 O O . LEU A 1 110 ? -23.231 -8.774 5.820 1.00 14.14 110 LEU A O 1
ATOM 617 N N . GLN A 1 111 ? -22.515 -7.612 4.025 1.00 12.67 111 GLN A N 1
ATOM 618 C CA . GLN A 1 111 ? -21.874 -6.574 4.821 1.00 12.71 111 GLN A CA 1
ATOM 619 C C . GLN A 1 111 ? -22.163 -5.190 4.273 1.00 12.71 111 GLN A C 1
ATOM 620 O O . GLN A 1 111 ? -22.146 -4.972 3.068 1.00 13.62 111 G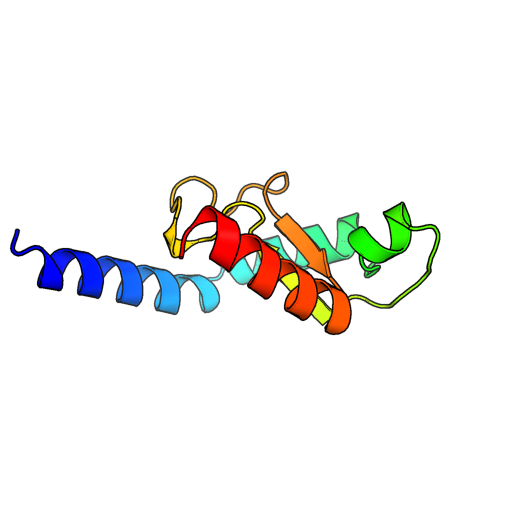LN A O 1
ATOM 626 N N . SER A 1 112 ? -22.377 -4.252 5.183 1.00 12.67 112 SER A N 1
ATOM 627 C CA . SER A 1 112 ? -22.478 -2.846 4.819 1.00 12.47 112 SER A CA 1
ATOM 628 C C . SER A 1 112 ? -21.072 -2.300 4.611 1.00 12.18 112 SER A C 1
ATOM 629 O O . SER A 1 112 ? -20.198 -2.527 5.453 1.00 12.80 112 SER A O 1
ATOM 632 N N . LEU A 1 113 ? -20.860 -1.605 3.487 1.00 11.82 113 LEU A N 1
ATOM 633 C CA . LEU A 1 113 ? -19.529 -1.123 3.074 1.00 12.41 113 LEU A CA 1
ATOM 634 C C . LEU A 1 113 ? -19.585 0.312 2.587 1.00 12.61 113 LEU A C 1
ATOM 635 O O . LEU A 1 113 ? -20.589 0.754 2.034 1.00 13.26 113 LEU A O 1
ATOM 640 N N . CYS A 1 114 ? -18.479 1.027 2.800 1.00 13.29 114 CYS A N 1
ATOM 641 C CA . CYS A 1 114 ? -18.257 2.308 2.148 1.00 14.34 114 CYS A CA 1
ATOM 642 C C . CYS A 1 114 ? -17.786 2.056 0.717 1.00 15.89 114 CYS A C 1
ATOM 643 O O . CYS A 1 114 ? -17.498 0.929 0.324 1.00 14.91 114 CYS A O 1
ATOM 646 N N . GLN A 1 115 ? -17.727 3.104 -0.089 1.00 15.28 115 GLN A N 1
ATOM 647 C CA . GLN A 1 115 ? -17.329 2.934 -1.479 1.00 15.51 115 GLN A CA 1
ATOM 648 C C . GLN A 1 115 ? -15.900 2.417 -1.612 1.00 14.78 115 GLN A C 1
ATOM 649 O O . GLN A 1 115 ? -15.614 1.560 -2.442 1.00 15.02 115 GLN A O 1
ATOM 655 N N . ALA A 1 116 ? -14.982 2.971 -0.831 1.00 14.40 116 ALA A N 1
ATOM 656 C CA . ALA A 1 116 ? -13.588 2.566 -0.905 1.00 15.08 116 ALA A CA 1
ATOM 657 C C . ALA A 1 116 ? -13.413 1.099 -0.568 1.00 15.23 116 ALA A C 1
ATOM 658 O O . ALA A 1 116 ? -12.657 0.392 -1.228 1.00 16.68 116 ALA A O 1
ATOM 660 N N . CYS A 1 117 ? -14.120 0.635 0.463 1.00 15.06 117 CYS A N 1
ATOM 661 C CA . CYS A 1 117 ? -14.056 -0.774 0.834 1.00 14.59 117 CYS A CA 1
ATOM 662 C C . CYS A 1 117 ? -14.742 -1.661 -0.196 1.00 13.59 117 CYS A C 1
ATOM 663 O O . CYS A 1 117 ? -14.291 -2.758 -0.449 1.00 14.32 117 CYS A O 1
ATOM 666 N N . HIS A 1 118 ? -15.814 -1.191 -0.818 1.00 14.85 118 HIS A N 1
ATOM 667 C CA . HIS A 1 118 ? -16.442 -1.962 -1.897 1.00 15.24 118 HIS A CA 1
ATOM 668 C C . HIS A 1 118 ? -15.491 -2.102 -3.086 1.00 15.59 118 HIS A C 1
ATOM 669 O O . HIS A 1 118 ? -15.370 -3.169 -3.693 1.00 16.45 118 HIS A O 1
ATOM 676 N N . ASN A 1 119 ? -14.782 -1.020 -3.413 1.00 15.80 119 ASN A N 1
ATOM 677 C CA . ASN A 1 119 ? -13.793 -1.055 -4.482 1.00 17.77 119 ASN A CA 1
ATOM 678 C C . ASN A 1 119 ? -12.652 -2.012 -4.166 1.00 16.58 119 ASN A C 1
ATOM 679 O O . ASN A 1 119 ? -12.226 -2.804 -5.020 1.00 17.11 119 ASN A O 1
ATOM 684 N N . ARG A 1 120 ? -12.152 -1.964 -2.938 1.00 15.67 120 ARG A N 1
ATOM 685 C CA . ARG A 1 120 ? -11.096 -2.874 -2.515 1.00 15.59 120 ARG A CA 1
ATOM 686 C C . ARG A 1 120 ? -11.573 -4.313 -2.609 1.00 16.13 120 ARG A C 1
ATOM 687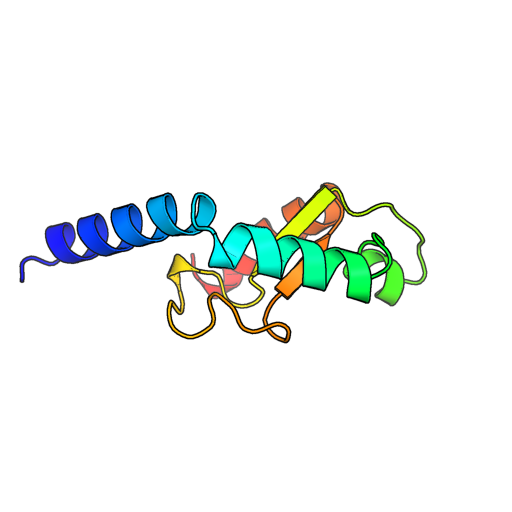 O O . ARG A 1 120 ? -10.856 -5.180 -3.101 1.00 16.27 120 ARG A O 1
ATOM 695 N N . LYS A 1 121 ? -12.779 -4.564 -2.110 1.00 15.29 121 LYS A N 1
ATOM 696 C CA . LYS A 1 121 ? -13.335 -5.919 -2.107 1.00 15.14 121 LYS A CA 1
ATOM 697 C C . LYS A 1 121 ? -13.522 -6.427 -3.524 1.00 15.13 121 LYS A C 1
ATOM 698 O O . LYS A 1 121 ? -13.323 -7.616 -3.796 1.00 15.88 121 LYS A O 1
ATOM 704 N N . THR A 1 122 ? -13.897 -5.545 -4.444 1.00 15.97 122 THR A N 1
ATOM 705 C CA . THR A 1 122 ? -14.058 -5.948 -5.847 1.00 17.37 122 THR A CA 1
ATOM 706 C C . THR A 1 122 ? -12.744 -6.484 -6.406 1.00 15.73 122 THR A C 1
ATOM 707 O O . THR A 1 122 ? -12.720 -7.514 -7.078 1.00 16.55 122 THR A O 1
ATOM 711 N N . ALA A 1 123 ? -11.640 -5.813 -6.104 1.00 16.42 123 ALA A N 1
ATOM 712 C CA . ALA A 1 123 ? -10.330 -6.272 -6.566 1.00 17.83 123 ALA A CA 1
ATOM 713 C C . ALA A 1 123 ? -9.927 -7.594 -5.933 1.00 18.13 123 ALA A C 1
ATOM 714 O O . ALA A 1 123 ? -9.424 -8.515 -6.591 1.00 19.19 123 ALA A O 1
ATOM 716 N N . GLU A 1 124 ? -10.165 -7.702 -4.636 1.00 17.24 124 GLU A N 1
ATOM 717 C CA . GLU A 1 124 ? -9.908 -8.945 -3.914 1.00 16.96 124 GLU A CA 1
ATOM 718 C C . GLU A 1 124 ? -10.690 -10.100 -4.513 1.00 17.41 124 GLU A C 1
ATOM 719 O O . GLU A 1 124 ? -10.182 -11.229 -4.636 1.00 18.39 124 GLU A O 1
ATOM 725 N N . ASP A 1 125 ? -11.942 -9.842 -4.873 1.00 15.15 125 ASP A N 1
ATOM 726 C CA . ASP A 1 125 ? -12.794 -10.892 -5.401 1.00 14.28 125 ASP A CA 1
ATOM 727 C C . ASP A 1 125 ? -12.377 -11.329 -6.797 1.00 15.54 125 ASP A C 1
ATOM 728 O O . ASP A 1 125 ? -12.582 -12.486 -7.168 1.00 15.60 125 ASP A O 1
ATOM 733 N N . LYS A 1 126 ? -11.787 -10.422 -7.568 1.00 15.80 126 LYS A N 1
ATOM 734 C CA . LYS A 1 126 ? -11.237 -10.812 -8.878 1.00 16.77 126 LYS A CA 1
ATOM 735 C C . LYS A 1 126 ? -10.102 -11.808 -8.718 1.00 15.61 126 LYS A C 1
ATOM 736 O O . LYS A 1 126 ? -9.956 -12.713 -9.535 1.00 16.99 126 LYS A O 1
ATOM 742 N N . ARG A 1 127 ? -9.326 -11.680 -7.645 1.00 14.84 127 ARG A N 1
ATOM 743 C CA . ARG A 1 127 ? -8.265 -12.665 -7.384 1.00 14.33 127 ARG A CA 1
ATOM 744 C C . ARG A 1 127 ? -8.850 -14.035 -7.020 1.00 14.93 127 ARG A C 1
ATOM 745 O O . ARG A 1 127 ? -8.236 -15.068 -7.286 1.00 14.64 127 ARG A O 1
ATOM 753 N N . ARG A 1 128 ? -10.023 -14.045 -6.393 1.00 15.01 128 ARG A N 1
ATOM 754 C CA . ARG A 1 128 ? -10.662 -15.292 -5.983 1.00 14.61 128 ARG A CA 1
ATOM 755 C C . ARG A 1 128 ? -11.465 -15.975 -7.084 1.00 16.37 128 ARG A C 1
ATOM 756 O O . ARG A 1 128 ? -11.471 -17.215 -7.185 1.00 18.11 128 ARG A O 1
ATOM 764 N N . TYR A 1 129 ? -12.177 -15.177 -7.882 1.00 16.46 129 TYR A N 1
ATOM 765 C CA . TYR A 1 129 ? -13.187 -15.691 -8.806 1.00 18.34 129 TYR A CA 1
ATOM 766 C C . TYR A 1 129 ? -13.022 -15.245 -10.262 1.00 21.06 129 TYR A C 1
ATOM 767 O O . TYR A 1 129 ? -13.793 -15.669 -11.116 1.00 24.79 129 TYR A O 1
ATOM 776 N N . GLY A 1 130 ? -12.063 -14.374 -10.526 1.00 21.76 130 GLY A N 1
ATOM 777 C CA . GLY A 1 130 ? -11.823 -13.871 -11.875 1.00 26.52 130 GLY A CA 1
ATOM 778 C C . GLY A 1 130 ? -12.573 -12.594 -12.179 1.00 35.84 130 GLY A C 1
ATOM 779 O O . GLY A 1 130 ? -13.435 -12.139 -11.421 1.00 35.48 130 GLY A O 1
#